Protein AF-A0A183D767-F1 (afdb_monomer_lite)

Structure (mmCIF, N/CA/C/O backbone):
data_AF-A0A183D767-F1
#
_entry.id   AF-A0A183D767-F1
#
loop_
_atom_site.group_PDB
_atom_site.id
_atom_site.type_symbol
_atom_site.label_atom_id
_atom_site.label_alt_id
_atom_site.label_comp_id
_atom_site.label_asym_id
_atom_site.label_entity_id
_atom_site.label_seq_id
_atom_site.pdbx_PDB_ins_code
_atom_site.Cartn_x
_atom_site.Cartn_y
_atom_site.Cartn_z
_atom_site.occupancy
_atom_site.B_iso_or_equiv
_atom_site.auth_seq_id
_atom_site.auth_comp_id
_atom_site.auth_asym_id
_atom_site.auth_atom_id
_atom_site.pdbx_PDB_model_num
ATOM 1 N N . MET A 1 1 ? -17.929 10.324 -10.047 1.00 42.22 1 MET A N 1
ATOM 2 C CA . MET A 1 1 ? -16.683 10.922 -9.509 1.00 42.22 1 MET A CA 1
ATOM 3 C C . MET A 1 1 ? -15.476 9.986 -9.652 1.00 42.22 1 MET A C 1
ATOM 5 O O . MET A 1 1 ? -14.456 10.416 -10.169 1.00 42.22 1 MET A O 1
ATOM 9 N N . VAL A 1 2 ? -15.633 8.688 -9.351 1.00 37.94 2 VAL A N 1
ATOM 10 C CA . VAL A 1 2 ? -14.649 7.605 -9.581 1.00 37.94 2 VAL A CA 1
ATOM 11 C C . VAL A 1 2 ? -13.995 7.598 -10.967 1.00 37.94 2 VAL A C 1
ATOM 13 O O . VAL A 1 2 ? -12.776 7.473 -11.070 1.00 37.94 2 VAL A O 1
ATOM 16 N N . LYS A 1 3 ? -14.810 7.745 -12.020 1.00 33.41 3 LYS A N 1
ATOM 17 C CA . LYS A 1 3 ? -14.343 7.733 -13.410 1.00 33.41 3 LYS A CA 1
ATOM 18 C C . LYS A 1 3 ? -13.368 8.871 -13.703 1.00 33.41 3 LYS A C 1
ATOM 20 O O . LYS A 1 3 ? -12.424 8.628 -14.427 1.00 33.41 3 LYS A O 1
ATOM 25 N N . LYS A 1 4 ? -13.549 10.055 -13.094 1.00 42.59 4 LYS A N 1
ATOM 26 C CA . LYS A 1 4 ? -12.710 11.241 -13.338 1.00 42.59 4 LYS A CA 1
ATOM 27 C C . LYS A 1 4 ? -11.278 11.034 -12.840 1.00 42.59 4 LYS A C 1
ATOM 29 O O . LYS A 1 4 ? -10.352 11.223 -13.613 1.00 42.59 4 LYS A O 1
ATOM 34 N N . ALA A 1 5 ? -11.105 10.577 -11.598 1.00 48.62 5 ALA A N 1
ATOM 35 C CA . ALA A 1 5 ? -9.780 10.274 -11.049 1.00 48.62 5 ALA A CA 1
ATOM 36 C C . ALA A 1 5 ? -9.085 9.152 -11.834 1.00 48.62 5 ALA A C 1
ATOM 38 O O . ALA A 1 5 ? -7.919 9.294 -12.190 1.00 48.62 5 ALA A O 1
ATOM 39 N N . LEU A 1 6 ? -9.826 8.093 -12.191 1.00 49.25 6 LEU A N 1
ATOM 40 C CA . LEU A 1 6 ? -9.294 6.988 -12.990 1.00 49.25 6 LEU A CA 1
ATOM 41 C C . LEU A 1 6 ? -8.884 7.445 -14.398 1.00 49.25 6 LEU A C 1
ATOM 43 O O . LEU A 1 6 ? -7.821 7.062 -14.862 1.00 49.25 6 LEU A O 1
ATOM 47 N N . THR A 1 7 ? -9.670 8.304 -15.060 1.00 56.31 7 THR A N 1
ATOM 48 C CA . THR A 1 7 ? -9.306 8.870 -16.370 1.00 56.31 7 THR A CA 1
ATOM 49 C C . THR A 1 7 ? -8.114 9.814 -16.285 1.00 56.31 7 THR A C 1
ATOM 51 O O . THR A 1 7 ? -7.294 9.806 -17.193 1.00 56.31 7 THR A O 1
ATOM 54 N N . THR A 1 8 ? -7.958 10.590 -15.206 1.00 58.25 8 THR A N 1
ATOM 55 C CA . THR A 1 8 ? -6.789 11.469 -15.030 1.00 58.25 8 THR A CA 1
ATOM 56 C C . THR A 1 8 ? -5.524 10.667 -14.717 1.00 58.25 8 THR A C 1
ATOM 58 O O . THR A 1 8 ? -4.452 11.004 -15.214 1.00 58.25 8 THR A O 1
ATOM 61 N N . LEU A 1 9 ? -5.644 9.585 -13.939 1.00 59.56 9 LEU A N 1
ATOM 62 C CA . LEU A 1 9 ? -4.564 8.625 -13.701 1.00 59.56 9 LEU A CA 1
ATOM 63 C C . LEU A 1 9 ? -4.202 7.870 -14.969 1.00 59.56 9 LEU A C 1
ATOM 65 O O . LEU A 1 9 ? -3.029 7.806 -15.293 1.00 59.56 9 LEU A O 1
ATOM 69 N N . MET A 1 10 ? -5.182 7.374 -15.724 1.00 57.25 10 MET A N 1
ATOM 70 C CA . MET A 1 10 ? -4.938 6.722 -17.010 1.00 57.25 10 MET A CA 1
ATOM 71 C C . MET A 1 10 ? -4.351 7.685 -18.043 1.00 57.25 10 MET A C 1
ATOM 73 O O . MET A 1 10 ? -3.488 7.275 -18.807 1.00 57.25 10 MET A O 1
ATOM 77 N N . ALA A 1 11 ? -4.735 8.965 -18.037 1.00 59.16 11 ALA A N 1
ATOM 78 C CA . ALA A 1 11 ? -4.129 9.983 -18.893 1.00 59.16 11 ALA A CA 1
ATOM 79 C C . ALA A 1 11 ? -2.674 10.277 -18.490 1.00 59.16 11 ALA A C 1
ATOM 81 O O . ALA A 1 11 ? -1.795 10.245 -19.344 1.00 59.16 11 ALA A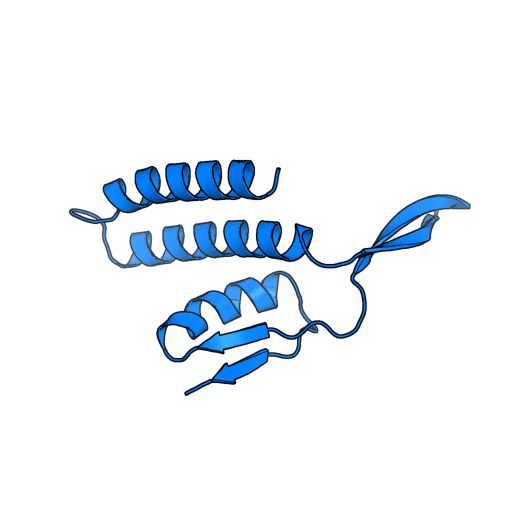 O 1
ATOM 82 N N . LYS A 1 12 ? -2.388 10.470 -17.192 1.00 58.88 12 LYS A N 1
ATOM 83 C CA . LYS A 1 12 ? -1.007 10.606 -16.685 1.00 58.88 12 LYS A CA 1
ATOM 84 C C . LYS A 1 12 ? -0.179 9.356 -16.972 1.00 58.88 12 LYS A C 1
ATOM 86 O O . LYS A 1 12 ? 0.957 9.467 -17.408 1.00 58.88 12 LYS A O 1
ATOM 91 N N . MET A 1 13 ? -0.758 8.179 -16.778 1.00 59.75 13 MET A N 1
ATOM 92 C CA . MET A 1 13 ? -0.135 6.892 -17.061 1.00 59.75 13 MET A CA 1
ATOM 93 C C . MET A 1 13 ? 0.126 6.740 -18.556 1.00 59.75 13 MET A C 1
ATOM 95 O O . MET A 1 13 ? 1.217 6.336 -18.906 1.00 59.75 13 MET A O 1
ATOM 99 N N . SER A 1 14 ? -0.780 7.170 -19.440 1.00 56.59 14 SER A N 1
ATOM 100 C CA . SER A 1 14 ? -0.556 7.197 -20.891 1.00 56.59 14 SER A CA 1
ATOM 101 C C . SER A 1 14 ? 0.576 8.146 -21.289 1.00 56.59 14 SER A C 1
ATOM 103 O O . SER A 1 14 ? 1.347 7.805 -22.183 1.00 56.59 14 SER A O 1
ATOM 105 N N . SER A 1 15 ? 0.712 9.306 -20.636 1.00 56.34 15 SER A N 1
ATOM 106 C CA . SER A 1 15 ? 1.825 10.244 -20.859 1.00 56.34 15 SER A CA 1
ATOM 107 C C . SER A 1 15 ? 3.168 9.721 -20.337 1.00 56.34 15 SER A C 1
ATOM 109 O O . SER A 1 15 ? 4.178 9.886 -21.006 1.00 56.34 15 SER A O 1
ATOM 111 N N . TYR A 1 16 ? 3.198 9.061 -19.175 1.00 61.12 16 TYR A N 1
ATOM 112 C CA . TYR A 1 16 ? 4.415 8.437 -18.634 1.00 61.12 16 TYR A CA 1
ATOM 113 C C . TYR A 1 16 ? 4.806 7.168 -19.407 1.00 61.12 16 TYR A C 1
ATOM 115 O O . TYR A 1 16 ? 5.978 6.941 -19.685 1.00 61.12 16 TYR A O 1
ATOM 123 N N . TRP A 1 17 ? 3.820 6.368 -19.810 1.00 57.94 17 TRP A N 1
ATOM 124 C CA . TRP A 1 17 ? 3.991 5.135 -20.578 1.00 57.94 17 TRP A CA 1
ATOM 125 C C . TRP A 1 17 ? 4.561 5.425 -21.967 1.00 57.94 17 TRP A C 1
ATOM 127 O O . TRP A 1 17 ? 5.497 4.763 -22.393 1.00 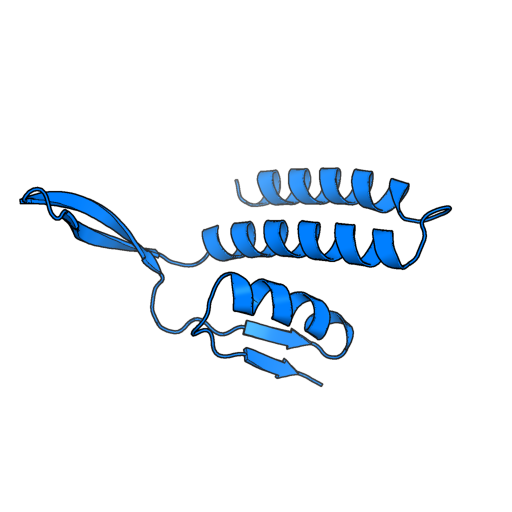57.94 17 TRP A O 1
ATOM 137 N N . SER A 1 18 ? 4.087 6.474 -22.646 1.00 50.66 18 SER A N 1
ATOM 138 C CA . SER A 1 18 ? 4.623 6.855 -23.962 1.00 50.66 18 SER A CA 1
ATOM 139 C C . SER A 1 18 ? 6.074 7.361 -23.927 1.00 50.66 18 SER A C 1
ATOM 141 O O . SER A 1 18 ? 6.765 7.218 -24.933 1.00 50.66 18 SER A O 1
ATOM 143 N N . VAL A 1 19 ? 6.565 7.857 -22.784 1.00 53.38 19 VAL A N 1
ATOM 144 C CA . VAL A 1 19 ? 7.979 8.243 -22.590 1.00 53.38 19 VAL A CA 1
ATOM 145 C C . VAL A 1 19 ? 8.880 7.027 -22.314 1.00 53.38 19 VAL A C 1
ATOM 147 O O . VAL A 1 19 ? 10.030 7.028 -22.736 1.00 53.38 19 VAL A O 1
ATOM 150 N N . LEU A 1 20 ? 8.365 5.966 -21.679 1.00 56.00 20 LEU A N 1
ATOM 151 C CA . LEU A 1 20 ? 9.148 4.769 -21.321 1.00 56.00 20 LEU A CA 1
ATOM 152 C C . LEU A 1 20 ? 9.387 3.764 -22.467 1.00 56.00 20 LEU A C 1
ATOM 154 O O . LEU A 1 20 ? 10.197 2.854 -22.324 1.00 56.00 20 LEU A O 1
ATOM 158 N N . ILE A 1 21 ? 8.653 3.853 -23.580 1.00 58.00 21 ILE A N 1
ATOM 159 C CA . ILE A 1 21 ? 8.504 2.717 -24.515 1.00 58.00 21 ILE A CA 1
ATOM 160 C C . ILE A 1 21 ? 9.585 2.618 -25.597 1.00 58.00 21 ILE A C 1
ATOM 162 O O . ILE A 1 21 ? 9.578 1.636 -26.339 1.00 58.00 21 ILE A O 1
ATOM 166 N N . ARG A 1 22 ? 10.514 3.574 -25.740 1.00 56.91 22 ARG A N 1
ATOM 167 C CA . ARG A 1 22 ? 11.444 3.527 -26.890 1.00 56.91 22 ARG A CA 1
ATOM 168 C C . ARG A 1 22 ? 12.935 3.732 -26.628 1.00 56.91 22 ARG A C 1
ATOM 170 O O . ARG A 1 22 ? 13.694 3.198 -27.421 1.00 56.91 22 ARG A O 1
ATOM 177 N N . ASP A 1 23 ? 13.353 4.388 -25.544 1.00 59.78 23 ASP A N 1
ATOM 178 C CA . ASP A 1 23 ? 14.778 4.734 -25.335 1.00 59.78 23 ASP A CA 1
ATOM 179 C C . ASP A 1 23 ? 15.267 4.594 -23.880 1.00 59.78 23 ASP A C 1
ATOM 181 O O . ASP A 1 23 ? 16.314 5.124 -23.516 1.00 59.78 23 ASP A O 1
ATOM 185 N N . THR A 1 24 ? 14.510 3.930 -23.002 1.00 65.31 24 THR A N 1
ATOM 186 C CA . THR A 1 24 ? 14.825 3.913 -21.564 1.00 65.31 24 THR A CA 1
ATOM 187 C C . THR A 1 24 ? 15.506 2.614 -21.137 1.00 65.31 24 THR A C 1
ATOM 189 O O . THR A 1 24 ? 15.031 1.523 -21.459 1.00 65.31 24 THR A O 1
ATOM 192 N N . ASP A 1 25 ? 16.588 2.732 -20.364 1.00 78.81 25 ASP A N 1
ATOM 193 C CA . ASP A 1 25 ? 17.267 1.593 -19.750 1.00 78.81 25 ASP A CA 1
ATOM 194 C C . ASP A 1 25 ? 16.339 0.830 -18.792 1.00 78.81 25 ASP A C 1
ATOM 196 O O . ASP A 1 25 ? 15.465 1.390 -18.123 1.00 78.81 25 ASP A O 1
ATOM 200 N N . HIS A 1 26 ? 16.552 -0.484 -18.691 1.00 80.06 26 HIS A N 1
ATOM 201 C CA . HIS A 1 26 ? 15.724 -1.373 -17.871 1.00 80.06 26 HIS A CA 1
ATOM 202 C C . HIS A 1 26 ? 15.657 -0.938 -16.394 1.00 80.06 26 HIS A C 1
ATOM 204 O O . HIS A 1 26 ? 14.615 -1.072 -15.752 1.00 80.06 26 HIS A O 1
ATOM 210 N N . SER A 1 27 ? 16.751 -0.410 -15.839 1.00 80.94 27 SER A N 1
ATOM 211 C CA . SER A 1 27 ? 16.802 0.084 -14.455 1.00 80.94 27 SER A CA 1
ATOM 212 C C . SER A 1 27 ? 15.833 1.237 -14.212 1.00 80.94 27 SER A C 1
ATOM 214 O O . SER A 1 27 ? 15.116 1.246 -13.209 1.00 80.94 27 SER A O 1
ATOM 216 N N . ASP A 1 28 ? 15.773 2.173 -15.153 1.00 81.19 28 ASP A N 1
ATOM 217 C CA . ASP A 1 28 ? 14.899 3.336 -15.075 1.00 81.19 28 ASP A CA 1
ATOM 218 C C . ASP A 1 28 ? 13.445 2.912 -15.279 1.00 81.19 28 ASP A C 1
ATOM 220 O O . ASP A 1 28 ? 12.560 3.379 -14.559 1.00 81.19 28 ASP A O 1
ATOM 224 N N . PHE A 1 29 ? 13.195 1.9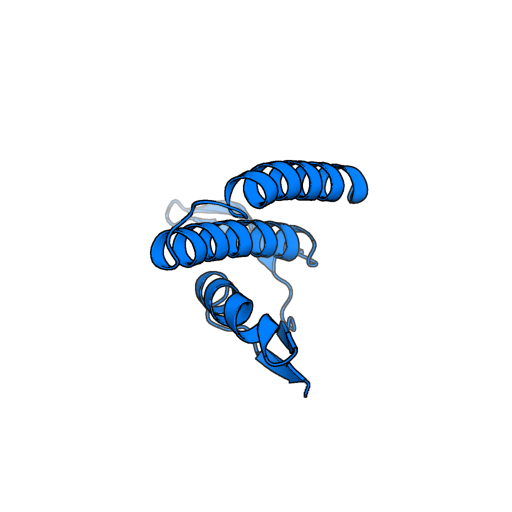46 -16.174 1.00 79.44 29 PHE A N 1
ATOM 225 C CA . PHE A 1 29 ? 11.866 1.361 -16.338 1.00 79.44 29 PHE A CA 1
ATOM 226 C C . PHE A 1 29 ? 11.319 0.809 -15.019 1.00 79.44 29 PHE A C 1
ATOM 228 O O . PHE A 1 29 ? 10.212 1.171 -14.614 1.00 79.44 29 PHE A O 1
ATOM 235 N N . VAL A 1 30 ? 12.100 -0.023 -14.324 1.00 82.69 30 VAL A N 1
ATOM 236 C CA . VAL A 1 30 ? 11.685 -0.617 -13.044 1.00 82.69 30 VAL A CA 1
ATOM 237 C C . VAL A 1 30 ? 11.444 0.470 -11.993 1.00 82.69 30 VAL A C 1
ATOM 239 O O . VAL A 1 30 ? 10.423 0.443 -11.307 1.00 82.69 30 VAL A O 1
ATOM 242 N N . PHE A 1 31 ? 12.320 1.474 -11.912 1.00 81.75 31 PHE A N 1
ATOM 243 C CA . PHE A 1 31 ? 12.187 2.571 -10.952 1.00 81.75 31 PHE A CA 1
ATOM 244 C C . PHE A 1 31 ? 10.899 3.389 -11.150 1.00 81.75 31 PHE A C 1
ATOM 246 O O . PHE A 1 31 ? 10.173 3.672 -10.189 1.00 81.75 31 PHE A O 1
ATOM 253 N N . TYR A 1 32 ? 10.587 3.763 -12.394 1.00 80.56 32 TYR A N 1
ATOM 254 C CA . TYR A 1 32 ? 9.370 4.517 -12.698 1.00 80.56 32 TYR A CA 1
ATOM 255 C C . TYR A 1 32 ? 8.107 3.660 -12.562 1.00 80.56 32 TYR A C 1
ATOM 257 O O . TYR A 1 32 ? 7.092 4.160 -12.064 1.00 80.56 32 TYR A O 1
ATOM 265 N N . ALA A 1 33 ? 8.165 2.380 -12.943 1.00 80.44 33 ALA A N 1
ATOM 266 C CA . ALA A 1 33 ? 7.058 1.444 -12.785 1.00 80.44 33 ALA A CA 1
ATOM 267 C C . ALA A 1 33 ? 6.684 1.254 -11.307 1.00 80.44 33 ALA A C 1
ATOM 269 O O . ALA A 1 33 ? 5.517 1.430 -10.953 1.00 80.44 33 ALA A O 1
ATOM 270 N N . ASP A 1 34 ? 7.656 1.008 -10.425 1.00 83.81 34 ASP A N 1
ATOM 271 C CA . ASP A 1 34 ? 7.422 0.852 -8.981 1.00 83.81 34 ASP A CA 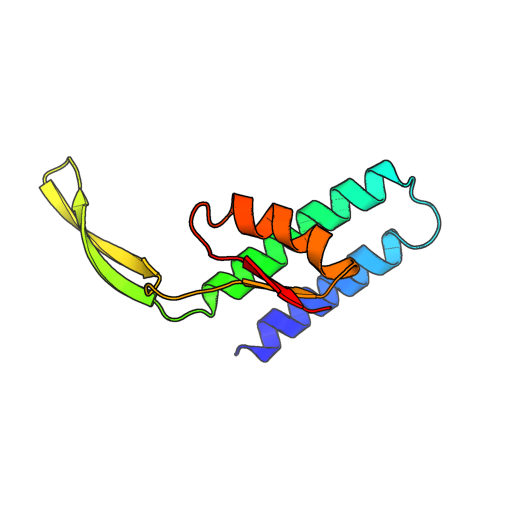1
ATOM 272 C C . ASP A 1 34 ? 6.777 2.096 -8.360 1.00 83.81 34 ASP A C 1
ATOM 274 O O . ASP A 1 34 ? 5.851 2.012 -7.542 1.00 83.81 34 ASP A O 1
ATOM 278 N N . ARG A 1 35 ? 7.231 3.283 -8.777 1.00 82.94 35 ARG A N 1
ATOM 279 C CA . ARG A 1 35 ? 6.679 4.555 -8.300 1.00 82.94 35 ARG A CA 1
ATOM 280 C C . ARG A 1 35 ? 5.231 4.749 -8.743 1.00 82.94 35 ARG A C 1
ATOM 282 O O . ARG A 1 35 ? 4.409 5.223 -7.960 1.00 82.94 35 ARG A O 1
ATOM 289 N N . LEU A 1 36 ? 4.918 4.383 -9.981 1.00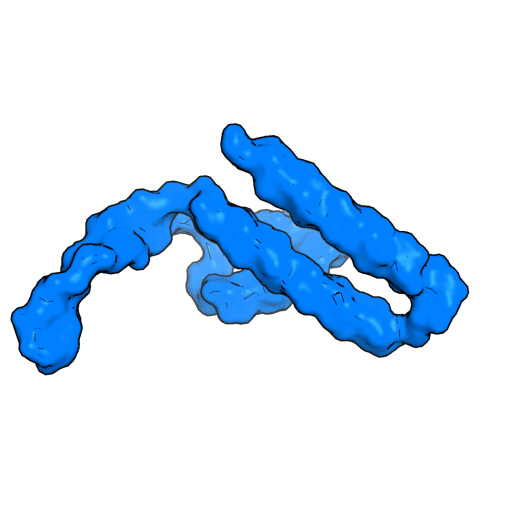 82.75 36 LEU A N 1
ATOM 290 C CA . LEU A 1 36 ? 3.567 4.468 -10.517 1.00 82.75 36 LEU A CA 1
ATOM 291 C C . LEU A 1 36 ? 2.629 3.459 -9.838 1.00 82.75 36 LEU A C 1
ATOM 293 O O . LEU A 1 36 ? 1.518 3.822 -9.457 1.00 82.75 36 LEU A O 1
ATOM 297 N N . ILE A 1 37 ? 3.090 2.229 -9.612 1.00 85.50 37 ILE A N 1
ATOM 298 C CA . ILE A 1 37 ? 2.329 1.194 -8.904 1.00 85.50 37 ILE A CA 1
ATOM 299 C C . ILE A 1 37 ? 1.948 1.663 -7.492 1.00 85.50 37 ILE A C 1
ATOM 301 O O . ILE A 1 37 ? 0.795 1.497 -7.096 1.00 85.50 37 ILE A O 1
ATOM 305 N N . ARG A 1 38 ? 2.864 2.297 -6.744 1.00 85.31 38 ARG A N 1
ATOM 306 C CA . ARG A 1 38 ? 2.551 2.873 -5.420 1.00 85.31 38 ARG A CA 1
ATOM 307 C C . ARG A 1 38 ? 1.391 3.868 -5.472 1.00 85.31 38 ARG A C 1
ATOM 309 O O . ARG A 1 38 ? 0.459 3.742 -4.686 1.00 85.31 38 ARG A O 1
ATOM 316 N N . LEU A 1 39 ? 1.414 4.798 -6.428 1.00 85.19 39 LEU A N 1
ATOM 317 C CA . LEU A 1 39 ? 0.341 5.785 -6.597 1.00 85.19 39 LEU A CA 1
ATOM 318 C C . LEU A 1 39 ? -1.002 5.117 -6.918 1.00 85.19 39 LEU A C 1
ATOM 320 O O . LEU A 1 39 ? -2.037 5.498 -6.376 1.00 85.19 39 LEU A O 1
ATOM 324 N N . VAL A 1 40 ? -0.989 4.100 -7.784 1.00 85.00 40 VAL A N 1
ATOM 325 C CA . VAL A 1 40 ? -2.195 3.338 -8.135 1.00 85.00 40 VAL A CA 1
ATOM 326 C C . VAL A 1 40 ? -2.757 2.600 -6.917 1.00 85.00 40 VAL A C 1
ATOM 328 O O . VAL A 1 40 ? -3.973 2.572 -6.729 1.00 85.00 40 VAL A O 1
ATOM 331 N N . ILE A 1 41 ? -1.894 2.025 -6.077 1.00 85.88 41 ILE A N 1
ATOM 332 C CA . ILE A 1 41 ? -2.307 1.308 -4.866 1.00 85.88 41 ILE A CA 1
ATOM 333 C C . ILE A 1 41 ? -2.886 2.259 -3.822 1.00 85.88 41 ILE A C 1
ATOM 335 O O . ILE A 1 41 ? -3.952 1.961 -3.293 1.00 85.88 41 ILE A O 1
ATOM 339 N N . GLU A 1 42 ? -2.246 3.394 -3.541 1.00 84.69 42 GLU A N 1
ATOM 340 C CA . GLU A 1 42 ? -2.763 4.392 -2.590 1.00 84.69 42 GLU A CA 1
ATOM 341 C C . GLU A 1 42 ? -4.164 4.874 -2.987 1.00 84.69 42 GLU A C 1
ATOM 343 O O . GLU A 1 42 ? -5.086 4.905 -2.170 1.00 84.69 42 GLU A O 1
ATOM 348 N N . GLU A 1 43 ? -4.363 5.150 -4.273 1.00 83.62 43 GLU A N 1
ATOM 349 C CA . GLU A 1 43 ? -5.670 5.533 -4.808 1.00 83.62 43 GLU A CA 1
ATOM 350 C C . GLU A 1 43 ? -6.685 4.387 -4.773 1.00 83.62 43 GLU A C 1
ATOM 352 O O . GLU A 1 43 ? -7.873 4.614 -4.539 1.00 83.62 43 GLU A O 1
ATOM 357 N N . GLY A 1 44 ? -6.238 3.144 -4.962 1.00 84.19 44 GLY A N 1
ATOM 358 C CA . GLY A 1 44 ? -7.066 1.956 -4.762 1.00 84.19 44 GLY A CA 1
ATOM 359 C C . GLY A 1 44 ? -7.514 1.801 -3.307 1.00 84.19 44 GLY A C 1
ATOM 360 O O . GLY A 1 44 ? -8.692 1.545 -3.051 1.00 84.19 44 GLY A O 1
ATOM 361 N N . LEU A 1 45 ? -6.605 2.020 -2.353 1.00 83.19 45 LEU A N 1
ATOM 362 C CA . LEU A 1 45 ? -6.886 1.946 -0.919 1.00 83.19 45 LEU A CA 1
ATOM 363 C C . LEU A 1 45 ? -7.883 3.027 -0.479 1.00 83.19 45 LEU A C 1
ATOM 365 O O . LEU A 1 45 ? -8.776 2.731 0.310 1.00 83.19 45 LEU A O 1
ATOM 369 N N . ASN A 1 46 ? -7.819 4.231 -1.054 1.00 83.69 46 ASN A N 1
ATOM 370 C CA . ASN A 1 46 ? -8.784 5.312 -0.796 1.00 83.69 46 ASN A CA 1
ATOM 371 C C . ASN A 1 46 ? -10.227 4.977 -1.209 1.00 83.69 46 ASN A C 1
ATOM 373 O O . ASN A 1 46 ? -11.167 5.663 -0.809 1.00 83.69 46 ASN A O 1
ATOM 377 N N . ARG A 1 47 ? -10.431 3.944 -2.034 1.00 82.31 47 ARG A N 1
ATOM 378 C CA . ARG A 1 47 ? -11.768 3.475 -2.434 1.00 82.31 47 ARG A CA 1
ATOM 379 C C . ARG A 1 47 ? -12.320 2.381 -1.533 1.00 82.31 47 ARG A C 1
ATOM 381 O O . ARG A 1 47 ? -13.482 2.013 -1.703 1.00 82.31 47 ARG A O 1
ATOM 388 N N . LEU A 1 48 ? -11.507 1.833 -0.635 1.00 81.69 48 LEU A N 1
ATOM 389 C CA . LEU A 1 48 ? -11.946 0.800 0.293 1.00 81.69 48 LEU A CA 1
ATOM 390 C C . LEU A 1 48 ? -12.820 1.409 1.395 1.00 81.69 48 LEU A C 1
ATOM 392 O O . LEU A 1 48 ? -12.657 2.581 1.736 1.00 81.69 48 LEU A O 1
ATOM 396 N N . PRO A 1 49 ? -13.745 0.624 1.971 1.00 82.19 49 PRO A N 1
ATOM 397 C CA . PRO A 1 49 ? -14.565 1.090 3.078 1.00 82.19 49 PRO A CA 1
ATOM 398 C C . PRO A 1 49 ? -13.694 1.439 4.294 1.00 82.19 49 PRO A C 1
ATOM 400 O O . PRO A 1 49 ? -12.838 0.654 4.721 1.00 82.19 49 PRO A O 1
ATOM 403 N N . TYR A 1 50 ? -13.946 2.621 4.850 1.00 85.44 50 TYR A N 1
ATOM 404 C CA . TYR A 1 50 ? -13.325 3.147 6.060 1.00 85.44 50 TYR A CA 1
ATOM 405 C C . TYR A 1 50 ? -14.388 3.400 7.132 1.00 85.44 50 TYR A C 1
ATOM 407 O O . TYR A 1 50 ? -15.542 3.705 6.829 1.00 85.44 50 TYR A O 1
ATOM 415 N N . THR A 1 51 ? -13.977 3.290 8.390 1.00 84.50 51 THR A N 1
ATOM 416 C CA . THR A 1 51 ? -14.797 3.573 9.568 1.00 84.50 51 THR A CA 1
ATOM 417 C C . THR A 1 51 ? -14.184 4.744 10.320 1.00 84.50 51 THR A C 1
ATOM 419 O O . THR A 1 51 ? -12.969 4.788 10.512 1.00 84.50 51 THR A O 1
ATOM 422 N N . ASN A 1 52 ? -15.012 5.686 10.767 1.00 86.50 52 ASN A N 1
ATOM 423 C CA . ASN A 1 52 ? -14.549 6.801 11.589 1.00 86.50 52 ASN A CA 1
ATOM 424 C C . ASN A 1 52 ? -14.182 6.294 12.988 1.00 86.50 52 ASN A C 1
ATOM 426 O O . ASN A 1 52 ? -14.942 5.541 13.600 1.00 86.50 52 ASN A O 1
ATOM 430 N N . VAL A 1 53 ? -13.018 6.700 13.485 1.00 87.81 53 VAL A N 1
ATOM 431 C CA . VAL A 1 53 ? -12.517 6.334 14.812 1.00 87.81 53 VAL A CA 1
ATOM 432 C C . VAL A 1 53 ? -12.013 7.591 15.492 1.00 87.81 53 VAL A C 1
ATOM 434 O O . VAL A 1 53 ? -11.164 8.297 14.955 1.00 87.81 53 VAL A O 1
ATOM 437 N N . VAL A 1 54 ? -12.517 7.854 16.692 1.00 88.94 54 VAL A N 1
ATOM 438 C CA . VAL A 1 54 ? -11.992 8.922 17.540 1.00 88.94 54 VAL A CA 1
ATOM 439 C C . VAL A 1 54 ? -10.775 8.376 18.274 1.00 88.94 54 VAL A C 1
ATOM 441 O O . VAL A 1 54 ? -10.874 7.372 18.978 1.00 88.94 54 VAL A O 1
ATOM 444 N N . VAL A 1 55 ? -9.623 9.010 18.077 1.00 88.81 55 VAL A N 1
ATOM 445 C CA . VAL A 1 55 ? -8.383 8.676 18.781 1.00 88.81 55 VAL A CA 1
ATOM 446 C C . VAL A 1 55 ? -8.030 9.794 19.748 1.00 88.81 55 VAL A C 1
ATOM 448 O O . VAL A 1 55 ? -8.129 10.974 19.415 1.00 88.81 55 VAL A O 1
ATOM 451 N N . GLU A 1 56 ? -7.613 9.432 20.955 1.00 91.62 56 GLU A N 1
ATOM 452 C CA . GLU A 1 56 ? -7.088 10.400 21.912 1.00 91.62 56 GLU A CA 1
ATOM 453 C C . GLU A 1 56 ? -5.635 10.705 21.564 1.00 91.62 56 GLU A C 1
ATOM 455 O O . GLU A 1 56 ? -4.776 9.819 21.515 1.00 91.62 56 GLU A O 1
ATOM 460 N N . THR A 1 57 ? -5.357 11.974 21.279 1.00 87.88 57 THR A N 1
ATOM 461 C CA . THR A 1 57 ? -3.979 12.424 21.088 1.00 87.88 57 THR A CA 1
ATOM 462 C C . THR A 1 57 ? -3.229 12.399 22.425 1.00 87.88 57 THR A C 1
ATOM 464 O O . THR A 1 57 ? -3.848 12.571 23.476 1.00 87.88 57 THR A O 1
ATOM 467 N N . PRO A 1 58 ? -1.886 12.282 22.429 1.00 87.69 58 PRO A N 1
ATOM 468 C CA . PRO A 1 58 ? -1.093 12.384 23.660 1.00 87.69 58 PRO A CA 1
ATOM 469 C C . PRO A 1 58 ? -1.283 13.711 24.419 1.00 87.69 58 PRO A C 1
ATOM 471 O O . PRO A 1 58 ? -0.925 13.808 25.586 1.00 87.69 58 PRO A O 1
ATOM 474 N N . ALA A 1 59 ? -1.844 14.729 23.756 1.00 87.62 59 ALA A N 1
ATOM 475 C CA . ALA A 1 59 ? -2.214 16.015 24.339 1.00 87.62 59 ALA A CA 1
ATOM 476 C C . ALA A 1 59 ? -3.585 16.005 25.054 1.00 87.62 59 ALA A C 1
ATOM 478 O O . ALA A 1 59 ? -4.017 17.047 25.538 1.00 87.62 59 ALA A O 1
ATOM 479 N N . GLY A 1 60 ? -4.287 14.865 25.101 1.00 86.06 60 GLY A N 1
ATOM 480 C CA . GLY A 1 60 ? -5.607 14.727 25.727 1.00 86.06 60 GLY A CA 1
ATOM 481 C C . GLY A 1 60 ? -6.768 15.284 24.897 1.00 86.06 60 GLY A C 1
ATOM 482 O O . GLY A 1 60 ? -7.874 15.424 25.410 1.00 86.06 60 GLY A O 1
ATOM 483 N N . VAL A 1 61 ? -6.536 15.617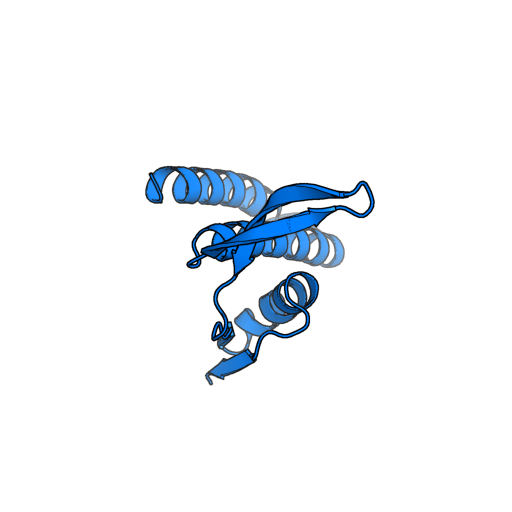 23.622 1.00 89.12 61 VAL A N 1
ATOM 484 C CA . VAL A 1 61 ? -7.571 16.138 22.716 1.00 89.12 61 VAL A CA 1
ATOM 485 C C . VAL A 1 61 ? -8.087 15.001 21.826 1.00 89.12 61 VAL A C 1
ATOM 487 O O . VAL A 1 61 ? -7.260 14.326 21.196 1.00 89.12 61 VAL A O 1
ATOM 490 N N . PRO A 1 62 ? -9.413 14.773 21.742 1.00 90.81 62 PRO A N 1
ATOM 491 C CA . PRO A 1 62 ? -9.979 13.793 20.823 1.00 90.81 62 PRO A CA 1
ATOM 492 C C . PRO A 1 62 ? -9.814 14.264 19.373 1.00 90.81 62 PRO A C 1
ATOM 494 O O . PRO A 1 62 ? -10.119 15.408 19.039 1.00 90.81 62 PRO A O 1
ATOM 497 N N . TYR A 1 63 ? -9.336 13.373 18.508 1.00 91.38 63 TYR A N 1
ATOM 498 C CA . TYR A 1 63 ? -9.182 13.607 17.076 1.00 91.38 63 TYR A CA 1
ATOM 499 C C . TYR A 1 63 ? -10.030 12.609 16.286 1.00 91.38 63 TYR A C 1
ATOM 501 O O . TYR A 1 63 ? -9.903 11.395 16.464 1.00 91.38 63 TYR A O 1
ATOM 509 N N . GLU A 1 64 ? -10.889 13.117 15.404 1.00 89.62 64 GLU A N 1
ATOM 510 C CA . GLU A 1 64 ? -11.676 12.294 14.485 1.00 89.62 64 GLU A CA 1
ATOM 511 C C . GLU A 1 64 ? -10.790 11.799 13.339 1.00 89.62 64 GLU A C 1
ATOM 513 O O . GLU A 1 64 ? -10.481 12.524 12.394 1.00 89.62 64 GLU A O 1
ATOM 518 N N . GLY A 1 65 ? -10.359 10.545 13.443 1.00 88.06 65 GLY A N 1
ATOM 519 C CA . GLY A 1 65 ? -9.603 9.849 12.416 1.00 88.06 65 GLY A CA 1
ATOM 520 C C . GLY A 1 65 ? -10.458 8.873 11.611 1.00 88.06 65 GLY A C 1
ATOM 521 O O . GLY A 1 65 ? -11.641 8.645 11.872 1.00 88.06 65 GLY A O 1
ATOM 522 N N . ILE A 1 66 ? -9.809 8.240 10.637 1.00 86.62 66 ILE A N 1
ATOM 523 C CA . ILE A 1 66 ? -10.366 7.137 9.853 1.00 86.62 66 ILE A CA 1
ATOM 524 C C . ILE A 1 66 ? -9.520 5.882 10.060 1.00 86.62 66 ILE A C 1
ATOM 526 O O . ILE A 1 66 ? -8.293 5.944 10.138 1.00 86.62 66 ILE A O 1
ATOM 530 N N . ALA A 1 67 ? -10.176 4.731 10.126 1.00 83.31 67 ALA A N 1
ATOM 531 C CA . ALA A 1 67 ? -9.537 3.426 10.170 1.00 83.31 67 ALA A CA 1
ATOM 532 C C . ALA A 1 67 ? -10.082 2.542 9.045 1.00 83.31 67 ALA A C 1
ATOM 534 O O . ALA A 1 67 ? -11.281 2.524 8.773 1.00 83.31 67 ALA A O 1
ATOM 535 N N . PHE A 1 68 ? -9.206 1.776 8.397 1.00 79.00 68 PHE A N 1
ATOM 536 C CA . PHE A 1 68 ? -9.631 0.798 7.398 1.00 79.00 68 PHE A CA 1
ATOM 537 C C . PHE A 1 68 ? -10.426 -0.340 8.044 1.00 79.00 68 PHE A C 1
ATOM 539 O O . PHE A 1 68 ? -10.045 -0.860 9.099 1.00 79.00 68 PHE A O 1
ATOM 546 N N . CYS A 1 69 ? -11.497 -0.780 7.380 1.00 76.31 69 CYS A N 1
ATOM 547 C CA . CYS A 1 69 ? -12.234 -1.967 7.800 1.00 76.31 69 CYS A CA 1
ATOM 548 C C . CYS A 1 69 ? -11.328 -3.210 7.785 1.00 76.31 69 CYS A C 1
ATOM 550 O O . CYS A 1 69 ? -10.574 -3.453 6.837 1.00 76.31 69 CYS A O 1
ATOM 552 N N . ARG A 1 70 ? -11.412 -4.032 8.838 1.00 72.50 70 ARG A N 1
ATOM 553 C CA . ARG A 1 70 ? -10.712 -5.324 8.887 1.00 72.50 70 ARG A CA 1
ATOM 554 C C . ARG A 1 70 ? -11.329 -6.282 7.865 1.00 72.50 70 ARG A C 1
ATOM 556 O O . ARG A 1 70 ? -12.546 -6.340 7.738 1.00 72.50 70 ARG A O 1
ATOM 563 N N . GLY A 1 71 ? -10.492 -7.068 7.186 1.00 74.50 71 GLY A N 1
ATOM 564 C CA . GLY A 1 71 ? -10.939 -8.112 6.250 1.00 74.50 71 GLY A CA 1
ATOM 565 C C . GLY A 1 71 ? -10.421 -7.976 4.818 1.00 74.50 71 GLY A C 1
ATOM 566 O O . GLY A 1 71 ? -10.611 -8.899 4.031 1.00 74.50 71 GLY A O 1
ATOM 567 N N . ASN A 1 72 ? -9.721 -6.890 4.488 1.00 80.62 72 ASN A N 1
ATOM 568 C CA . ASN A 1 72 ? -9.173 -6.697 3.147 1.00 80.62 72 ASN A CA 1
ATOM 569 C C . ASN A 1 72 ? -8.109 -7.759 2.821 1.00 80.62 72 ASN A C 1
ATOM 571 O O . ASN A 1 72 ? -7.270 -8.113 3.657 1.00 80.62 72 ASN A O 1
ATOM 575 N N . CYS A 1 73 ? -8.145 -8.262 1.591 1.00 85.31 73 CYS A N 1
ATOM 576 C CA . CYS A 1 73 ? -7.129 -9.144 1.034 1.00 85.31 73 CYS A CA 1
ATOM 577 C C . CYS A 1 73 ? -6.713 -8.630 -0.345 1.00 85.31 73 CYS A C 1
ATOM 579 O O . CYS A 1 73 ? -7.521 -8.063 -1.078 1.00 85.31 73 CYS A O 1
ATOM 581 N N . GLY A 1 74 ? -5.436 -8.797 -0.670 1.00 86.44 74 GLY A N 1
ATOM 582 C CA . GLY A 1 74 ? -4.935 -8.626 -2.025 1.00 86.44 74 GLY A CA 1
ATOM 583 C C . GLY A 1 74 ? -4.990 -9.962 -2.753 1.00 86.44 74 GLY A C 1
ATOM 584 O O . GLY A 1 74 ? -4.718 -10.999 -2.152 1.00 86.44 74 GLY A O 1
ATOM 585 N N . VAL A 1 75 ? -5.308 -9.951 -4.042 1.00 89.25 75 VAL A N 1
ATOM 586 C CA . VAL A 1 75 ? -5.105 -11.112 -4.913 1.00 89.25 75 VAL A CA 1
ATOM 587 C C . VAL A 1 75 ? -4.168 -10.685 -6.029 1.00 89.25 75 VAL A C 1
ATOM 589 O O . VAL A 1 75 ? -4.451 -9.731 -6.750 1.00 89.25 75 VAL A O 1
ATOM 592 N N . SER A 1 76 ? -3.034 -11.366 -6.131 1.00 87.56 76 SER A N 1
ATOM 593 C CA . SER A 1 76 ? -2.040 -11.165 -7.178 1.00 87.56 76 SER A CA 1
ATOM 594 C C . SER A 1 76 ? -2.240 -12.207 -8.277 1.00 87.56 76 SER A C 1
ATOM 596 O O . SER A 1 76 ? -2.372 -13.396 -7.986 1.00 87.56 76 SER A O 1
ATOM 598 N N . ILE A 1 77 ? -2.279 -11.766 -9.536 1.00 88.31 77 ILE A N 1
ATOM 599 C CA . ILE A 1 77 ? -2.386 -12.645 -10.709 1.00 88.31 77 ILE A CA 1
ATOM 600 C C . ILE A 1 77 ? -0.977 -12.910 -11.235 1.00 88.31 77 ILE A C 1
ATOM 602 O O . ILE A 1 77 ? -0.270 -11.977 -11.633 1.00 88.31 77 ILE A O 1
ATOM 606 N N . CYS A 1 78 ? -0.550 -14.169 -11.244 1.00 83.81 78 CYS A N 1
ATOM 607 C CA . CYS A 1 78 ? 0.788 -14.521 -11.705 1.00 83.81 78 CYS A CA 1
ATOM 608 C C . CYS A 1 78 ? 0.920 -14.356 -13.236 1.00 83.81 78 CYS A C 1
ATOM 610 O O . CYS A 1 78 ? 0.006 -14.664 -13.988 1.00 83.81 78 CYS A O 1
ATOM 612 N N . ARG A 1 79 ? 2.052 -13.880 -13.777 1.00 83.62 79 ARG A N 1
ATOM 613 C CA . ARG A 1 79 ? 3.280 -13.390 -13.104 1.00 83.62 79 ARG A CA 1
ATOM 614 C C . ARG A 1 79 ? 3.329 -11.868 -12.929 1.00 83.62 79 ARG A C 1
ATOM 616 O O . ARG A 1 79 ? 4.048 -11.376 -12.069 1.00 83.62 79 ARG A O 1
ATOM 623 N N . SER A 1 80 ? 2.555 -11.120 -13.713 1.00 79.06 80 SER A N 1
ATOM 624 C CA . SER A 1 80 ? 2.621 -9.652 -13.749 1.00 79.06 80 SER A CA 1
ATOM 625 C C . SER A 1 80 ? 2.156 -8.980 -12.453 1.00 79.06 80 SER A C 1
ATOM 627 O O . SER A 1 80 ? 2.636 -7.900 -12.120 1.00 79.06 80 SER A O 1
ATOM 629 N N . GLY A 1 81 ? 1.253 -9.613 -11.699 1.00 81.25 81 GLY A N 1
ATOM 630 C CA . GLY A 1 81 ? 0.757 -9.096 -10.423 1.00 81.25 81 GLY A CA 1
ATOM 631 C C . GLY A 1 81 ? 1.793 -9.114 -9.299 1.00 81.25 81 GLY A C 1
ATOM 632 O O . GLY A 1 81 ? 1.664 -8.344 -8.347 1.00 81.25 81 GLY A O 1
ATOM 633 N N . GLU A 1 82 ? 2.852 -9.928 -9.404 1.00 84.88 82 GLU A N 1
ATOM 634 C CA . GLU A 1 82 ? 3.885 -10.015 -8.361 1.00 84.88 82 GLU A CA 1
ATOM 635 C C . GLU A 1 82 ? 4.652 -8.697 -8.192 1.00 84.88 82 GLU A C 1
ATOM 637 O O . GLU A 1 82 ? 5.015 -8.343 -7.073 1.00 84.88 82 GLU A O 1
ATOM 642 N N . ALA A 1 83 ? 4.803 -7.910 -9.264 1.00 84.38 83 ALA A N 1
ATOM 643 C CA . ALA A 1 83 ? 5.400 -6.574 -9.190 1.00 84.38 83 ALA A CA 1
ATOM 644 C C . ALA A 1 83 ? 4.573 -5.618 -8.308 1.00 84.38 83 ALA A C 1
ATOM 646 O O . ALA A 1 83 ? 5.114 -4.788 -7.579 1.00 84.38 83 ALA A O 1
ATOM 647 N N . MET A 1 84 ? 3.244 -5.766 -8.310 1.00 86.81 84 MET A N 1
ATOM 648 C CA . MET A 1 84 ? 2.350 -4.932 -7.499 1.00 86.81 84 MET A CA 1
ATOM 649 C C . MET A 1 84 ? 2.305 -5.365 -6.031 1.00 86.81 84 MET A C 1
ATOM 651 O O . MET A 1 84 ? 2.019 -4.558 -5.145 1.00 86.81 84 MET A O 1
ATOM 655 N N . GLU A 1 85 ? 2.631 -6.627 -5.753 1.00 87.88 85 GLU A N 1
ATOM 656 C CA . GLU A 1 85 ? 2.644 -7.202 -4.409 1.00 87.88 85 GLU A CA 1
ATOM 657 C C . GLU A 1 85 ? 3.631 -6.479 -3.483 1.00 87.88 85 GLU A C 1
ATOM 659 O O . GLU A 1 85 ? 3.335 -6.235 -2.309 1.00 87.88 85 GLU A O 1
ATOM 664 N N . GLN A 1 86 ? 4.791 -6.094 -4.020 1.00 86.44 86 GLN A N 1
ATOM 665 C CA . GLN A 1 86 ? 5.831 -5.397 -3.269 1.00 86.44 86 GLN A CA 1
ATOM 666 C C . GLN A 1 86 ? 5.359 -4.022 -2.790 1.00 86.44 86 GLN A C 1
ATOM 668 O O . GLN A 1 86 ? 5.497 -3.698 -1.608 1.00 86.44 86 GLN A O 1
ATOM 673 N N . ALA A 1 87 ? 4.753 -3.234 -3.677 1.00 86.94 87 ALA A N 1
ATOM 674 C CA . ALA A 1 87 ? 4.201 -1.933 -3.325 1.00 86.94 87 ALA A CA 1
ATOM 675 C C . ALA A 1 87 ? 3.019 -2.065 -2.344 1.00 86.94 87 ALA A C 1
ATOM 677 O O . ALA A 1 87 ? 2.942 -1.316 -1.370 1.00 86.94 87 ALA A O 1
ATOM 678 N N . LEU A 1 88 ? 2.162 -3.080 -2.513 1.00 87.12 88 LEU A N 1
ATOM 679 C CA . LEU A 1 88 ? 1.038 -3.328 -1.605 1.00 87.12 88 LEU A CA 1
ATOM 680 C C . LEU A 1 88 ? 1.505 -3.657 -0.180 1.00 87.12 88 LEU A C 1
ATOM 682 O O . LEU A 1 88 ? 0.953 -3.133 0.788 1.00 87.12 88 LEU A O 1
ATOM 686 N N . ARG A 1 89 ? 2.551 -4.481 -0.033 1.00 87.88 89 ARG A N 1
ATOM 687 C CA . ARG A 1 89 ? 3.147 -4.807 1.276 1.00 87.88 89 ARG A CA 1
ATOM 688 C C . ARG A 1 89 ? 3.781 -3.602 1.963 1.00 87.88 89 ARG A C 1
ATOM 690 O O . ARG A 1 89 ? 3.782 -3.538 3.192 1.00 87.88 89 ARG A O 1
ATOM 697 N N . GLN A 1 90 ? 4.331 -2.666 1.192 1.00 87.94 90 GLN A N 1
ATOM 698 C CA . GLN A 1 90 ? 4.914 -1.439 1.735 1.00 87.94 90 GLN A CA 1
ATOM 699 C C . GLN A 1 90 ? 3.837 -0.501 2.293 1.00 87.94 90 GLN A C 1
ATOM 701 O O . GLN A 1 90 ? 4.044 0.075 3.358 1.00 87.94 90 GLN A O 1
ATOM 706 N N . CYS A 1 91 ? 2.682 -0.398 1.627 1.00 83.88 91 CYS A N 1
ATOM 707 C CA . CYS A 1 91 ? 1.548 0.397 2.107 1.00 83.88 91 CYS A CA 1
ATOM 708 C C . CYS A 1 91 ? 0.785 -0.298 3.251 1.00 83.88 91 CYS A C 1
ATOM 710 O O . CYS A 1 91 ? 0.335 0.354 4.190 1.00 83.88 91 CYS A O 1
ATOM 712 N N . CYS A 1 92 ? 0.637 -1.626 3.202 1.00 82.62 92 CYS A N 1
ATOM 713 C CA . CYS A 1 92 ? -0.145 -2.402 4.164 1.00 82.62 92 CYS A CA 1
ATOM 714 C C . CYS A 1 92 ? 0.641 -3.618 4.682 1.00 82.62 92 CYS A C 1
ATOM 716 O O . CYS A 1 92 ? 0.548 -4.716 4.132 1.00 82.62 92 CYS A O 1
ATOM 718 N N . ARG A 1 93 ? 1.352 -3.459 5.808 1.00 77.69 93 ARG A N 1
ATOM 719 C CA . ARG A 1 93 ? 2.196 -4.520 6.406 1.00 77.69 93 ARG A CA 1
ATOM 720 C C . ARG A 1 93 ? 1.459 -5.803 6.815 1.00 77.69 93 ARG A C 1
ATOM 722 O O . ARG A 1 93 ? 2.104 -6.827 6.996 1.00 77.69 93 ARG A O 1
ATOM 729 N N . SER A 1 94 ? 0.138 -5.759 6.989 1.00 76.75 94 SER A N 1
ATOM 730 C CA . SER A 1 94 ? -0.657 -6.874 7.534 1.00 76.75 94 SER A CA 1
ATOM 731 C C . SER A 1 94 ? -1.704 -7.426 6.553 1.00 76.75 94 SER A C 1
ATOM 733 O O . SER A 1 94 ? -2.567 -8.212 6.940 1.00 76.75 94 SER A O 1
ATOM 735 N N . ILE A 1 95 ? -1.663 -7.036 5.273 1.00 83.69 95 ILE A N 1
ATOM 736 C CA . ILE A 1 95 ? -2.651 -7.524 4.303 1.00 83.69 95 ILE A CA 1
ATOM 737 C C . ILE A 1 95 ? -2.357 -8.976 3.897 1.00 83.69 95 ILE A C 1
ATOM 739 O O . ILE A 1 95 ? -1.217 -9.344 3.612 1.00 83.69 95 ILE A O 1
ATOM 743 N N . ARG A 1 96 ? -3.397 -9.817 3.862 1.00 85.69 96 ARG A N 1
ATOM 744 C CA . ARG A 1 96 ? -3.297 -11.185 3.329 1.00 85.69 96 ARG A CA 1
ATOM 745 C C . ARG A 1 96 ? -3.269 -11.115 1.808 1.00 85.69 96 ARG A C 1
ATOM 747 O O . ARG A 1 96 ? -4.136 -10.465 1.230 1.00 85.69 96 ARG A O 1
ATOM 754 N N . ILE A 1 97 ? -2.305 -11.782 1.178 1.00 88.75 97 ILE A N 1
ATOM 755 C CA . ILE A 1 97 ? -2.158 -11.792 -0.281 1.00 88.75 97 ILE A CA 1
ATOM 756 C C . ILE A 1 97 ? -2.352 -13.218 -0.791 1.00 88.75 97 ILE A C 1
ATOM 758 O O . ILE A 1 97 ? -1.569 -14.105 -0.456 1.00 88.75 97 ILE A O 1
ATOM 762 N N . GLY A 1 98 ? -3.412 -13.435 -1.567 1.00 88.25 98 GLY A N 1
ATOM 763 C CA . GLY A 1 98 ? -3.634 -14.660 -2.330 1.00 88.25 98 GLY A CA 1
ATOM 764 C C . GLY A 1 98 ? -2.978 -14.569 -3.706 1.00 88.25 98 GLY A C 1
ATOM 765 O O . GLY A 1 98 ? -2.833 -13.475 -4.250 1.00 88.25 98 GLY A O 1
ATOM 766 N N . LYS A 1 99 ? -2.593 -15.710 -4.278 1.00 89.12 99 LYS A N 1
ATOM 767 C CA . LYS A 1 99 ? -2.072 -15.792 -5.647 1.00 89.12 99 LYS A CA 1
ATOM 768 C C . LYS A 1 99 ? -3.021 -16.614 -6.507 1.00 89.12 99 LYS A C 1
ATOM 770 O O . LYS A 1 99 ? -3.457 -17.680 -6.077 1.00 89.12 99 LYS A O 1
ATOM 775 N N . MET A 1 100 ? -3.339 -16.103 -7.691 1.00 85.44 100 MET A N 1
ATOM 776 C CA . MET A 1 100 ? -4.140 -16.793 -8.698 1.00 85.44 100 MET A CA 1
ATOM 777 C C . MET A 1 100 ? -3.239 -17.155 -9.884 1.00 85.44 100 MET A C 1
ATOM 779 O O . MET A 1 100 ? -2.509 -16.290 -10.382 1.00 85.44 100 MET A O 1
ATOM 783 N N . LEU A 1 101 ? -3.269 -18.437 -10.264 1.00 80.62 101 LEU A N 1
ATOM 784 C CA . LEU A 1 101 ? -2.515 -19.035 -11.373 1.00 80.62 101 LEU A CA 1
ATOM 785 C C . LEU A 1 101 ? -3.375 -19.125 -12.633 1.00 80.62 101 LEU A C 1
ATOM 787 O O . LEU A 1 101 ? -4.579 -19.433 -12.486 1.00 80.62 101 LEU A O 1
#

Secondary structure (DSSP, 8-state):
-HHHHHHHHHHHHHHHHHHHSSS--HHHHHHHHHHHHHHHHHHHHTTS-EEEEEEE-TTS-EEEEEEEPTT-EEEEETTTTHHHHHHHHHH-TT-EEEEE-

Sequence (101 aa):
MVKKALTTLMAKMSSYWSVLIRDTDHSDFVFYADRLIRLVIEEGLNRLPYTNVVVETPAGVPYEGIAFCRGNCGVSICRSGEAMEQALRQCCRSIRIGKML

Foldseek 3Di:
DVVVVVVVLVVVVVVVVVVCPDDDDPVVVLVVVLVSLLVVVVVVQVPADKDWDWDQDPVRDTDTDIDGDPDDAAEAEPDPSVSSVVSNCVVPVPHHYHYDD

InterPro domains:
  IPR000836 Phosphoribosyltransferase domain [PF14681] (22-100)
  IPR029057 Phosphoribosyltransferase-like [G3DSA:3.40.50.2020] (3-101)
  IPR029057 Phosphoribosyltransferase-like [SSF53271] (22-100)

Radius of gyration: 17.32 Å; chains: 1; bounding box: 34×35×53 Å

Organism: NCBI:txid637853

pLDDT: mean 77.18, std 13.91, range [33.41, 91.62]